Protein AF-A0AAV8WGB0-F1 (afdb_monomer)

Mean predicted aligned error: 8.27 Å

Organism: NCBI:txid1586481

Solvent-accessible surface area (backbone atoms only — not comparable to full-atom values): 7255 Å² total; per-residue (Å²): 119,72,65,64,53,49,52,52,50,52,51,51,50,51,56,57,59,75,67,71,78,77,77,42,76,76,49,74,47,66,73,95,72,81,66,66,82,66,76,55,61,46,59,42,38,51,45,65,52,73,60,92,84,61,83,83,61,74,50,70,44,66,54,83,90,37,64,27,32,42,29,43,74,91,54,76,50,46,56,26,71,90,36,43,92,51,51,52,66,80,56,66,72,45,90,48,82,92,42,22,64,47,34,51,34,28,51,72,56,52,75,91,68,60,67,82,131

Radius of gyration: 20.1 Å; Cα contacts (8 Å, |Δi|>4): 176; chains: 1; bounding box: 54×51×32 Å

Foldseek 3Di:
DPPVVVVVVVVVVVVVVVPDDDKAFPDWDFDPDDDAPPLAKTKTATDIDDDPPDDWDKAFDDAPNHTQKIDTPPDFIAGDDPCHVQWDSPQFPDPDSRCGPRMTMGRHDHPSRDHDD

Nearest PDB structures (foldseek):
  7apz-assembly1_A  TM=3.691E-01  e=2.621E+00  Gallus gallus
  4i0p-assembly2_G  TM=3.930E-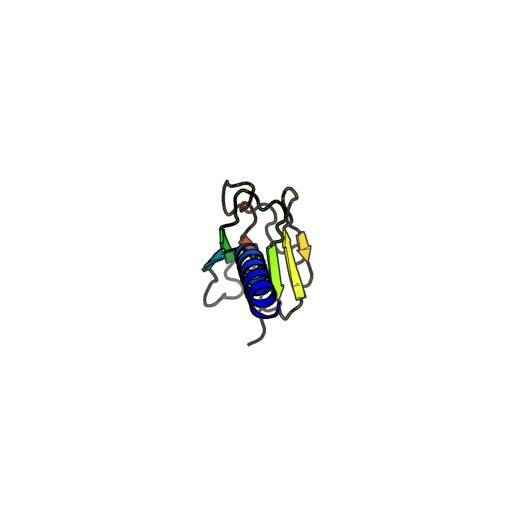01  e=3.139E+00  Homo sapiens
  6blq-assembly1_A  TM=3.291E-01  e=2.783E+00  Mus musculus
  7zfr-assembly1_A  TM=3.823E-01  e=4.783E+00  Homo sapiens
  6blr-assembly1_A  TM=3.885E-01  e=8.728E+00  Mus musculus

pLDDT: mean 87.55, std 11.61, range [47.16, 98.38]

Structure (mmCIF, N/CA/C/O backbone):
data_AF-A0AAV8WGB0-F1
#
_entry.id   AF-A0AAV8WGB0-F1
#
loop_
_atom_site.group_PDB
_atom_site.id
_atom_site.type_symbol
_atom_site.label_atom_id
_atom_site.label_alt_id
_atom_site.label_comp_id
_atom_site.label_asym_id
_atom_site.label_entity_id
_atom_site.label_seq_id
_atom_site.pdbx_PDB_ins_code
_atom_site.Cartn_x
_atom_site.Cartn_y
_atom_site.Cartn_z
_atom_site.occupancy
_atom_site.B_iso_or_equiv
_atom_site.auth_seq_id
_atom_site.auth_comp_id
_atom_site.auth_asym_id
_atom_site.auth_atom_id
_atom_site.pdbx_PDB_model_num
ATOM 1 N N . MET A 1 1 ? 38.764 -39.279 -1.567 1.00 58.47 1 MET A N 1
ATOM 2 C CA . MET A 1 1 ? 37.444 -39.019 -2.188 1.00 58.47 1 MET A CA 1
ATOM 3 C C . MET A 1 1 ? 36.482 -38.265 -1.266 1.00 58.47 1 MET A C 1
ATOM 5 O O . MET A 1 1 ? 35.793 -37.388 -1.756 1.00 58.47 1 MET A O 1
ATOM 9 N N . SER A 1 2 ? 36.465 -38.518 0.048 1.00 69.62 2 SER A N 1
ATOM 10 C CA . SER A 1 2 ? 35.452 -37.962 0.968 1.00 69.62 2 SER A CA 1
ATOM 11 C C . SER A 1 2 ? 35.587 -36.466 1.303 1.00 69.62 2 SER A C 1
ATOM 13 O O . SER A 1 2 ? 34.578 -35.794 1.469 1.00 69.62 2 SER A O 1
ATOM 15 N N . LEU A 1 3 ? 36.809 -35.922 1.364 1.00 68.19 3 LEU A N 1
ATOM 16 C CA . LEU A 1 3 ? 37.035 -34.522 1.762 1.00 68.19 3 LEU A CA 1
ATOM 17 C C . LEU A 1 3 ? 36.726 -33.520 0.634 1.00 68.19 3 LEU A C 1
ATOM 19 O O . LEU A 1 3 ? 36.107 -32.491 0.872 1.00 68.19 3 LEU A O 1
ATOM 23 N N . LEU A 1 4 ? 37.099 -33.845 -0.610 1.00 71.81 4 LEU A N 1
ATOM 24 C CA . LEU A 1 4 ? 36.822 -33.004 -1.786 1.00 71.81 4 LEU A CA 1
ATOM 25 C C . LEU A 1 4 ? 35.317 -32.855 -2.036 1.00 71.81 4 LEU A C 1
ATOM 27 O O . LEU A 1 4 ? 34.848 -31.759 -2.319 1.00 71.81 4 LEU A O 1
ATOM 31 N N . VAL A 1 5 ? 34.556 -33.940 -1.860 1.00 72.69 5 VAL A N 1
ATOM 32 C CA . VAL A 1 5 ? 33.091 -33.919 -1.978 1.00 72.69 5 VAL A CA 1
ATOM 33 C C . VAL A 1 5 ? 32.473 -33.034 -0.897 1.00 72.69 5 VAL A C 1
ATOM 35 O O . VAL A 1 5 ? 31.581 -32.250 -1.197 1.00 72.69 5 VAL A O 1
ATOM 38 N N . GLN A 1 6 ? 32.971 -33.092 0.342 1.00 73.00 6 GLN A N 1
ATOM 39 C CA . GLN A 1 6 ? 32.491 -32.217 1.413 1.00 73.00 6 GLN A CA 1
ATOM 40 C C . GLN A 1 6 ? 32.789 -30.740 1.136 1.00 73.00 6 GLN A C 1
ATOM 42 O O . GLN A 1 6 ? 31.898 -29.913 1.292 1.00 73.00 6 GLN A O 1
ATOM 47 N N . VAL A 1 7 ? 33.999 -30.405 0.676 1.00 75.88 7 VAL A N 1
ATOM 48 C CA . VAL A 1 7 ? 34.375 -29.020 0.337 1.00 75.88 7 VAL A CA 1
ATOM 49 C C . VAL A 1 7 ? 33.523 -28.482 -0.808 1.00 75.88 7 VAL A C 1
ATOM 51 O O . VAL A 1 7 ? 33.019 -27.364 -0.724 1.00 75.88 7 VAL A O 1
ATOM 54 N N . GLN A 1 8 ? 33.310 -29.283 -1.852 1.00 72.38 8 GLN A N 1
ATOM 55 C CA . GLN A 1 8 ? 32.475 -28.888 -2.980 1.00 72.38 8 GLN A CA 1
ATOM 56 C C . GLN A 1 8 ? 31.020 -28.686 -2.546 1.00 72.38 8 GLN A C 1
ATOM 58 O O . GLN A 1 8 ? 30.429 -27.665 -2.881 1.00 72.38 8 GLN A O 1
ATOM 63 N N . SER A 1 9 ? 30.468 -29.589 -1.731 1.00 76.38 9 SER A N 1
ATOM 64 C CA . SER A 1 9 ? 29.131 -29.433 -1.149 1.00 76.38 9 SER A CA 1
ATOM 65 C C . SER A 1 9 ? 29.018 -28.185 -0.273 1.00 76.38 9 SER A C 1
ATOM 67 O O . SER A 1 9 ? 28.044 -27.456 -0.402 1.00 76.38 9 SER A O 1
ATOM 69 N N . VAL A 1 10 ? 30.007 -27.886 0.575 1.00 80.44 10 VAL A N 1
ATOM 70 C CA . VAL A 1 10 ? 30.021 -26.665 1.403 1.00 80.44 10 VAL A CA 1
ATOM 71 C C . VAL A 1 10 ? 30.100 -25.406 0.537 1.00 80.44 10 VAL A C 1
ATOM 73 O O . VAL A 1 10 ? 29.388 -24.443 0.803 1.00 80.44 10 VAL A O 1
ATOM 76 N N . TYR A 1 11 ? 30.906 -25.415 -0.526 1.00 82.06 11 TYR A N 1
ATOM 77 C CA . TYR A 1 11 ? 30.992 -24.304 -1.473 1.00 82.06 11 TYR A CA 1
ATOM 78 C C . TYR A 1 11 ? 29.675 -24.092 -2.231 1.00 82.06 11 TYR A C 1
ATOM 80 O O . TYR A 1 11 ? 29.216 -22.960 -2.351 1.00 82.06 11 TYR A O 1
ATOM 88 N N . TYR A 1 12 ? 29.028 -25.173 -2.678 1.00 74.44 12 TYR A N 1
ATOM 89 C CA . TYR A 1 12 ? 27.694 -25.114 -3.276 1.00 74.44 12 TYR A CA 1
ATOM 90 C C . TYR A 1 12 ? 26.644 -24.615 -2.281 1.00 74.44 12 TYR A C 1
ATOM 92 O O . TYR A 1 12 ? 25.836 -23.769 -2.640 1.00 74.44 12 TYR A O 1
ATOM 100 N N . LEU A 1 13 ? 26.670 -25.075 -1.028 1.00 68.12 13 LEU A N 1
ATOM 101 C CA . LEU A 1 13 ? 25.766 -24.586 0.016 1.00 68.12 13 LEU A CA 1
ATOM 102 C C . LEU A 1 13 ? 25.976 -23.093 0.285 1.00 68.12 13 LEU A C 1
ATOM 104 O O . LEU A 1 13 ? 25.000 -22.359 0.381 1.00 68.12 13 LEU A O 1
ATOM 108 N N . TYR A 1 14 ? 27.226 -22.630 0.343 1.00 71.75 14 TYR A N 1
ATOM 109 C CA . TYR A 1 14 ? 27.556 -21.213 0.494 1.00 71.75 14 TYR A CA 1
ATOM 110 C C . TYR A 1 14 ? 27.055 -20.380 -0.697 1.00 71.75 14 TYR A C 1
ATOM 112 O O . TYR A 1 14 ? 26.390 -19.369 -0.489 1.00 71.75 14 TYR A O 1
ATOM 120 N N . GLN A 1 15 ? 27.287 -20.849 -1.929 1.00 64.44 15 GLN A N 1
ATOM 121 C CA . GLN A 1 15 ? 26.775 -20.236 -3.163 1.00 64.44 15 GLN A CA 1
ATOM 122 C C . GLN A 1 15 ? 25.239 -20.136 -3.160 1.00 64.44 15 GLN A C 1
ATOM 124 O O . GLN A 1 15 ? 24.685 -19.086 -3.479 1.00 64.44 15 GLN A O 1
ATOM 129 N N . VAL A 1 16 ? 24.545 -21.201 -2.745 1.00 64.00 16 VAL A N 1
ATOM 130 C CA . VAL A 1 16 ? 23.078 -21.232 -2.632 1.00 64.00 16 VAL A CA 1
ATOM 131 C C . VAL A 1 16 ? 22.583 -20.251 -1.565 1.00 64.00 16 VAL A C 1
ATOM 133 O O . VAL A 1 16 ? 21.622 -19.524 -1.807 1.00 64.00 16 VAL A O 1
ATOM 136 N N . PHE A 1 17 ? 23.251 -20.173 -0.410 1.00 60.75 17 PHE A N 1
ATOM 137 C CA . PHE A 1 17 ? 22.858 -19.273 0.679 1.00 60.75 17 PHE A CA 1
ATOM 138 C C . PHE A 1 17 ? 23.026 -17.792 0.305 1.00 60.75 17 PHE A C 1
ATOM 140 O O . PHE A 1 17 ? 22.206 -16.966 0.692 1.00 60.75 17 PHE A O 1
ATOM 147 N N . THR A 1 18 ? 24.044 -17.450 -0.495 1.00 61.03 18 THR A N 1
ATOM 148 C CA . THR A 1 18 ? 24.274 -16.071 -0.968 1.00 61.03 18 THR A CA 1
ATOM 149 C C . THR A 1 18 ? 23.281 -15.586 -2.029 1.00 61.03 18 THR A C 1
ATOM 151 O O . THR A 1 18 ? 23.201 -14.384 -2.273 1.00 61.03 18 THR A O 1
ATOM 154 N N . LEU A 1 19 ? 22.513 -16.486 -2.652 1.00 58.72 19 LEU A N 1
ATOM 155 C CA . LEU A 1 19 ? 21.531 -16.141 -3.688 1.00 58.72 19 LEU A CA 1
ATOM 156 C C . LEU A 1 19 ? 20.131 -15.850 -3.124 1.00 58.72 19 LEU A C 1
ATOM 158 O O . LEU A 1 19 ? 19.311 -15.249 -3.812 1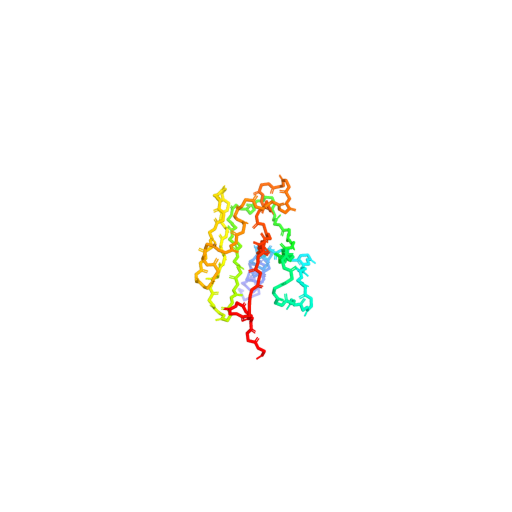.00 58.72 19 LEU A O 1
ATOM 162 N N . ALA A 1 20 ? 19.850 -16.223 -1.872 1.00 61.81 20 ALA A N 1
ATOM 163 C CA . ALA A 1 20 ? 18.568 -15.938 -1.238 1.00 61.81 20 ALA A CA 1
ATOM 164 C C . ALA A 1 20 ? 18.533 -14.479 -0.761 1.00 61.81 20 ALA A C 1
ATOM 166 O O . ALA A 1 20 ? 19.138 -14.114 0.245 1.00 61.81 20 ALA A O 1
ATOM 167 N N . SER A 1 21 ? 17.841 -13.628 -1.511 1.00 68.25 21 SER A N 1
ATOM 168 C CA . SER A 1 21 ? 17.674 -12.211 -1.195 1.00 68.25 21 SER A CA 1
ATOM 169 C C . SER A 1 21 ? 16.191 -11.885 -1.119 1.00 68.25 21 SER A C 1
ATOM 171 O O . SER A 1 21 ? 15.425 -12.303 -1.979 1.00 68.25 21 SER A O 1
ATOM 173 N N . ALA A 1 22 ? 15.785 -11.194 -0.057 1.00 76.38 22 ALA A N 1
ATOM 174 C CA . ALA A 1 22 ? 14.393 -10.852 0.207 1.00 76.38 22 ALA A CA 1
ATOM 175 C C . ALA A 1 22 ? 14.196 -9.331 0.192 1.00 76.38 22 ALA A C 1
ATOM 177 O O . ALA A 1 22 ? 15.149 -8.572 0.388 1.00 76.38 22 ALA A O 1
ATOM 178 N N . VAL A 1 23 ? 12.946 -8.902 0.005 1.00 89.44 23 VAL A N 1
ATOM 179 C CA . VAL A 1 23 ? 12.537 -7.506 0.195 1.00 89.44 23 VAL A CA 1
ATOM 180 C C . VAL A 1 23 ? 12.846 -7.056 1.625 1.00 89.44 23 VAL A C 1
ATOM 182 O O . VAL A 1 23 ? 12.598 -7.788 2.585 1.00 89.44 23 VAL A O 1
ATOM 185 N N . GLN A 1 24 ? 13.375 -5.843 1.777 1.00 92.56 24 GLN A N 1
ATOM 186 C CA . GLN A 1 24 ? 13.624 -5.252 3.089 1.00 92.56 24 GLN A CA 1
ATOM 187 C C . GLN A 1 24 ? 12.502 -4.277 3.433 1.00 92.56 24 GLN A C 1
ATOM 189 O O . GLN A 1 24 ? 12.352 -3.257 2.768 1.00 92.56 24 GLN A O 1
ATOM 194 N N . ILE A 1 25 ? 11.748 -4.547 4.499 1.00 95.50 25 ILE A N 1
ATOM 195 C CA . ILE A 1 25 ? 10.814 -3.568 5.070 1.00 95.50 25 ILE A CA 1
ATOM 196 C C . ILE A 1 25 ? 11.624 -2.590 5.924 1.00 95.50 25 ILE A C 1
ATOM 198 O O . ILE A 1 25 ? 12.272 -2.995 6.888 1.00 95.50 25 ILE A O 1
ATOM 202 N N . ASN A 1 26 ? 11.593 -1.309 5.564 1.00 96.69 26 ASN A N 1
ATOM 203 C CA . ASN A 1 26 ? 12.297 -0.255 6.288 1.00 96.69 26 ASN A CA 1
ATOM 204 C C . ASN A 1 26 ? 11.485 0.197 7.506 1.00 96.69 26 ASN A C 1
ATOM 206 O O . ASN A 1 26 ? 12.027 0.317 8.601 1.00 96.69 26 ASN A O 1
ATOM 210 N N . TYR A 1 27 ? 10.186 0.445 7.316 1.00 96.69 27 TYR A N 1
ATOM 211 C CA . TYR A 1 27 ? 9.251 0.792 8.387 1.00 96.69 27 TYR A CA 1
ATOM 212 C C . TYR A 1 27 ? 7.797 0.626 7.941 1.00 96.69 27 TYR A C 1
ATOM 214 O O . TYR A 1 27 ? 7.480 0.657 6.751 1.00 96.69 27 TYR A O 1
ATOM 222 N N . ILE A 1 28 ? 6.908 0.495 8.926 1.00 96.62 28 ILE A N 1
ATOM 223 C CA . ILE A 1 28 ? 5.456 0.487 8.746 1.00 96.62 28 ILE A CA 1
ATOM 224 C C . ILE A 1 28 ? 4.874 1.632 9.576 1.00 96.62 28 ILE A C 1
ATOM 226 O O . ILE A 1 28 ? 5.210 1.784 10.750 1.00 96.62 28 ILE A O 1
ATOM 230 N N . THR A 1 29 ? 4.002 2.434 8.974 1.00 96.06 29 THR A N 1
ATOM 231 C CA . THR A 1 29 ? 3.300 3.537 9.633 1.00 96.06 29 THR A CA 1
ATOM 232 C C . THR A 1 29 ? 1.808 3.256 9.622 1.00 96.06 29 THR A C 1
ATOM 234 O O . THR A 1 29 ? 1.184 3.202 8.565 1.00 96.06 29 THR A O 1
ATOM 237 N N . VAL A 1 30 ? 1.243 3.084 10.817 1.00 93.19 30 VAL A N 1
ATOM 238 C CA . VAL A 1 30 ? -0.192 2.897 11.044 1.00 93.19 30 VAL A CA 1
ATOM 239 C C . VAL A 1 30 ? -0.639 3.777 12.216 1.00 93.19 30 VAL A C 1
ATOM 241 O O . VAL A 1 30 ? 0.133 3.959 13.163 1.00 93.19 30 VAL A O 1
ATOM 244 N N . PRO A 1 31 ? -1.854 4.348 12.181 1.00 89.56 31 PRO A N 1
ATOM 245 C CA . PRO A 1 31 ? -2.377 5.106 13.308 1.00 89.56 31 PRO A CA 1
ATOM 246 C C . PRO A 1 31 ? -2.599 4.178 14.517 1.00 89.56 31 PRO A C 1
ATOM 248 O O . PRO A 1 31 ? -3.102 3.067 14.345 1.00 89.56 31 PRO A O 1
ATOM 251 N N . PRO A 1 32 ? -2.266 4.616 15.746 1.00 85.69 32 PRO A N 1
ATOM 252 C CA . PRO A 1 32 ? -2.410 3.789 16.948 1.00 85.69 32 PRO A CA 1
ATOM 253 C C . PRO A 1 32 ? -3.876 3.505 17.298 1.00 85.69 32 PRO A C 1
ATOM 255 O O . PRO A 1 32 ? -4.194 2.467 17.869 1.00 85.69 32 PRO A O 1
ATOM 258 N N . ALA A 1 33 ? -4.770 4.435 16.962 1.00 84.50 33 ALA A N 1
ATOM 259 C CA . ALA A 1 33 ? -6.208 4.282 17.083 1.00 84.50 33 ALA A CA 1
ATOM 260 C C . ALA A 1 33 ? -6.890 5.1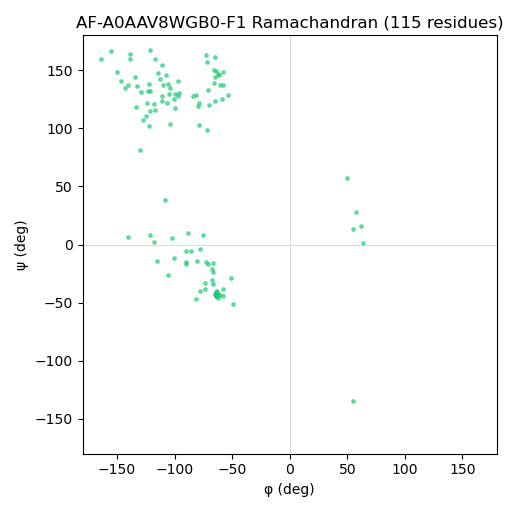19 16.001 1.00 84.50 33 ALA A C 1
ATOM 262 O O . ALA A 1 33 ? -6.400 6.185 15.626 1.00 84.50 33 ALA A O 1
ATOM 263 N N . VAL A 1 34 ? -8.038 4.642 15.530 1.00 85.81 34 VAL A N 1
ATOM 264 C CA . VAL A 1 34 ? -8.865 5.343 14.550 1.00 85.81 34 VAL A CA 1
ATOM 265 C C . VAL A 1 34 ? -10.207 5.634 15.198 1.00 85.81 34 VAL A C 1
ATOM 267 O O . VAL A 1 34 ? -10.894 4.724 15.665 1.00 85.81 34 VAL A O 1
ATOM 270 N N . LYS A 1 35 ? -10.563 6.915 15.273 1.00 82.00 35 LYS A N 1
ATOM 271 C CA . LYS A 1 35 ? -11.860 7.340 15.792 1.00 82.00 35 LYS A CA 1
ATOM 272 C C . LYS A 1 35 ? -12.899 7.190 14.684 1.00 82.00 35 LYS A C 1
ATOM 274 O O . LYS A 1 35 ? -12.694 7.698 13.588 1.00 82.00 35 LYS A O 1
ATOM 279 N N . ASN A 1 36 ? -14.009 6.520 14.986 1.00 80.88 36 ASN A N 1
ATOM 280 C CA . ASN A 1 36 ? -15.137 6.453 14.062 1.00 80.88 36 ASN A CA 1
ATOM 281 C C . ASN A 1 36 ? -15.695 7.859 13.790 1.00 80.88 36 ASN A C 1
ATOM 283 O O . ASN A 1 36 ? -15.711 8.696 14.697 1.00 80.88 36 ASN A O 1
ATOM 287 N N . ASP A 1 37 ? -16.166 8.091 12.567 1.00 75.81 37 ASP A N 1
ATOM 288 C CA . ASP A 1 37 ? -16.781 9.354 12.142 1.00 75.81 37 ASP A CA 1
ATOM 289 C C . ASP A 1 37 ? -15.873 10.589 12.323 1.00 75.81 37 ASP A C 1
ATOM 291 O O . ASP A 1 37 ? -16.354 11.706 12.523 1.00 75.81 37 ASP A O 1
ATOM 295 N N . SER A 1 38 ? -14.544 10.418 12.270 1.00 77.12 38 SER A N 1
ATOM 296 C CA . SER A 1 38 ? -13.612 11.554 12.284 1.00 77.12 38 SER A CA 1
ATOM 297 C C . SER A 1 38 ? -13.692 12.400 11.009 1.00 77.12 38 SER A C 1
ATOM 299 O O . SER A 1 38 ? -13.302 13.561 11.045 1.00 77.12 38 SER A O 1
ATOM 301 N N . ASN A 1 39 ? -14.202 11.837 9.902 1.00 80.31 39 ASN A N 1
ATOM 302 C CA . ASN A 1 39 ? -14.044 12.352 8.530 1.00 80.31 39 ASN A CA 1
ATOM 303 C C . ASN A 1 39 ? -12.572 12.559 8.119 1.00 80.31 39 ASN A C 1
ATOM 305 O O . ASN A 1 39 ? -12.296 13.217 7.116 1.00 80.31 39 ASN A O 1
ATOM 309 N N . ASP A 1 40 ? -11.636 12.004 8.895 1.00 86.94 40 ASP A N 1
ATOM 310 C CA . ASP A 1 40 ? -10.208 12.100 8.634 1.00 86.94 40 ASP A CA 1
ATOM 311 C C . ASP A 1 40 ? -9.738 10.831 7.914 1.00 86.94 40 ASP A C 1
ATOM 313 O O . ASP A 1 40 ? -9.957 9.723 8.428 1.00 86.94 40 ASP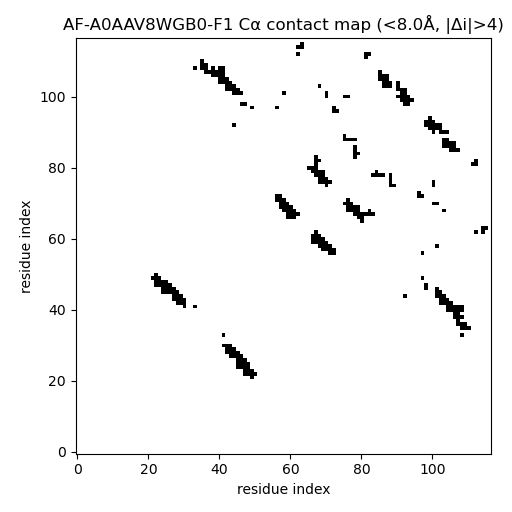 A O 1
ATOM 317 N N . PRO A 1 41 ? -9.043 10.965 6.771 1.00 91.50 41 PRO A N 1
ATOM 318 C CA . PRO A 1 41 ? -8.465 9.824 6.090 1.00 91.50 41 PRO A CA 1
ATOM 319 C C . PRO A 1 41 ? -7.369 9.186 6.944 1.00 91.50 41 PRO A C 1
ATOM 321 O O . PRO A 1 41 ? -6.571 9.870 7.590 1.00 91.50 41 PRO A O 1
ATOM 324 N N . ILE A 1 42 ? -7.266 7.862 6.877 1.00 93.69 42 ILE A N 1
ATOM 325 C CA . ILE A 1 42 ? -6.144 7.113 7.444 1.00 93.69 42 ILE A CA 1
ATOM 326 C C . ILE A 1 42 ? -5.247 6.587 6.336 1.00 93.69 42 ILE A C 1
ATOM 328 O O . ILE A 1 42 ? -5.712 6.214 5.258 1.00 93.69 42 ILE A O 1
ATOM 332 N N . ILE A 1 43 ? -3.950 6.538 6.620 1.00 95.94 43 ILE A N 1
ATOM 333 C CA . ILE A 1 43 ? -2.931 6.049 5.697 1.00 95.94 43 ILE A CA 1
ATOM 334 C C . ILE A 1 43 ? -2.173 4.934 6.406 1.00 95.94 43 ILE A C 1
ATOM 336 O O . ILE A 1 43 ? -1.619 5.147 7.484 1.00 95.94 43 ILE A O 1
ATOM 340 N N . LEU A 1 44 ? -2.172 3.748 5.801 1.00 96.31 44 LEU A N 1
ATOM 341 C CA . LEU A 1 44 ? -1.342 2.621 6.214 1.00 96.31 44 LEU A CA 1
ATOM 342 C C . LEU A 1 44 ? -0.187 2.521 5.213 1.00 96.31 44 LEU A C 1
ATOM 344 O O . LEU A 1 44 ? -0.398 2.101 4.075 1.00 96.31 44 LEU A O 1
ATOM 348 N N . ASP A 1 45 ? 1.010 2.964 5.602 1.00 97.88 45 ASP A N 1
ATOM 349 C CA . ASP A 1 45 ? 2.207 2.955 4.745 1.00 97.88 45 ASP A CA 1
ATOM 350 C C . ASP A 1 45 ? 3.146 1.817 5.158 1.00 97.88 45 ASP A C 1
ATOM 352 O O . ASP A 1 45 ? 3.417 1.614 6.341 1.00 97.88 45 ASP A O 1
ATOM 356 N N . CYS A 1 46 ? 3.650 1.076 4.175 1.00 97.06 46 CYS A N 1
ATOM 357 C CA . CYS A 1 46 ? 4.719 0.103 4.343 1.00 97.06 46 CYS A CA 1
ATOM 358 C C . CYS A 1 46 ? 5.857 0.504 3.409 1.00 97.06 46 CYS A C 1
ATOM 360 O O . CYS A 1 46 ? 5.801 0.282 2.198 1.00 97.06 46 CYS A O 1
ATOM 362 N N . ASN A 1 47 ? 6.893 1.116 3.974 1.00 97.56 47 ASN A N 1
ATOM 363 C CA . ASN A 1 47 ? 8.078 1.490 3.228 1.00 97.56 47 ASN A CA 1
ATOM 364 C C . ASN A 1 47 ? 9.026 0.294 3.139 1.00 97.56 47 ASN A C 1
ATOM 366 O O . ASN A 1 47 ? 9.389 -0.302 4.155 1.00 97.56 47 ASN A O 1
ATOM 370 N N . TYR A 1 48 ? 9.454 -0.035 1.925 1.00 96.25 48 TYR A N 1
ATOM 371 C CA . TYR A 1 48 ? 10.395 -1.114 1.666 1.00 96.25 48 TYR A CA 1
ATOM 372 C C . TYR A 1 48 ? 11.417 -0.725 0.602 1.00 96.25 48 TYR A C 1
ATOM 374 O O . TYR A 1 48 ? 11.190 0.168 -0.214 1.00 96.25 48 TYR A O 1
ATOM 382 N N . SER A 1 49 ? 12.529 -1.449 0.606 1.00 92.94 49 SER A N 1
ATOM 383 C CA . SER A 1 49 ? 13.568 -1.406 -0.414 1.00 92.94 49 SER A CA 1
ATOM 384 C C . SER A 1 49 ? 13.559 -2.728 -1.177 1.00 92.94 49 SER A C 1
ATOM 386 O O . SER A 1 49 ? 13.635 -3.799 -0.567 1.00 92.94 49 SER A O 1
ATOM 388 N N . ILE A 1 50 ? 13.490 -2.651 -2.505 1.00 90.56 50 ILE A N 1
ATOM 389 C CA . ILE A 1 50 ? 13.706 -3.800 -3.390 1.00 90.56 50 ILE A CA 1
ATOM 390 C C . ILE A 1 50 ? 15.001 -3.629 -4.163 1.00 90.56 50 ILE A C 1
ATOM 392 O O . ILE A 1 50 ? 15.467 -2.503 -4.371 1.00 90.56 50 ILE A O 1
ATOM 396 N N . ARG A 1 51 ? 15.606 -4.741 -4.580 1.00 86.56 51 ARG A N 1
ATOM 397 C CA . ARG A 1 51 ? 16.843 -4.655 -5.340 1.00 86.56 51 ARG A CA 1
ATOM 398 C C . ARG A 1 51 ? 16.577 -4.127 -6.751 1.00 86.56 51 ARG A C 1
ATOM 400 O O . ARG A 1 51 ? 15.456 -4.222 -7.265 1.00 86.56 51 ARG A O 1
ATOM 407 N N . PRO A 1 52 ? 17.592 -3.548 -7.410 1.00 84.12 52 PRO A N 1
ATOM 408 C CA . PRO A 1 52 ? 17.441 -3.083 -8.782 1.00 84.12 52 PRO A CA 1
ATOM 409 C C . PRO A 1 52 ? 17.010 -4.198 -9.747 1.00 84.12 52 PRO A C 1
ATOM 411 O O . PRO A 1 52 ? 16.175 -3.943 -10.615 1.00 84.12 52 PRO A O 1
ATOM 414 N N . ASP A 1 53 ? 17.535 -5.411 -9.553 1.00 86.19 53 ASP A N 1
ATOM 415 C CA . ASP A 1 53 ? 17.301 -6.615 -10.357 1.00 86.19 53 ASP A CA 1
ATOM 416 C C . ASP A 1 53 ? 15.991 -7.352 -10.037 1.00 86.19 53 ASP A C 1
ATOM 418 O O . ASP A 1 53 ? 15.526 -8.138 -10.863 1.00 86.19 53 ASP A O 1
ATOM 422 N N . ASP A 1 54 ? 15.341 -7.047 -8.908 1.00 85.38 54 ASP A N 1
ATOM 423 C CA . ASP A 1 54 ? 14.013 -7.579 -8.599 1.00 85.38 54 ASP A CA 1
ATOM 424 C C . ASP A 1 54 ? 12.968 -6.955 -9.535 1.00 85.38 54 ASP A C 1
ATOM 426 O O . ASP A 1 54 ? 12.775 -5.730 -9.567 1.00 85.38 54 ASP A O 1
ATOM 430 N N . THR A 1 55 ? 12.292 -7.807 -10.304 1.00 82.56 55 THR A N 1
ATOM 431 C CA . THR A 1 55 ? 11.267 -7.411 -11.286 1.00 82.56 55 THR A CA 1
ATOM 432 C C . THR A 1 55 ? 9.847 -7.724 -10.826 1.00 82.56 55 THR A C 1
ATOM 434 O O . THR A 1 55 ? 8.922 -7.007 -11.205 1.00 82.56 55 THR A O 1
ATOM 437 N N . ASP A 1 56 ? 9.686 -8.719 -9.955 1.00 88.50 56 ASP A N 1
ATOM 438 C CA . ASP A 1 56 ? 8.393 -9.151 -9.438 1.00 88.50 56 ASP A CA 1
ATOM 439 C C . ASP A 1 56 ? 8.141 -8.579 -8.041 1.00 88.50 56 ASP A C 1
ATOM 441 O O . ASP A 1 56 ? 8.927 -8.764 -7.111 1.00 88.50 56 ASP A O 1
ATOM 445 N N . LEU A 1 57 ? 7.010 -7.895 -7.882 1.00 93.12 57 LEU A N 1
ATOM 446 C CA . LEU A 1 57 ? 6.588 -7.315 -6.614 1.00 93.12 57 LEU A CA 1
ATOM 447 C C . LEU A 1 57 ? 5.075 -7.423 -6.466 1.00 93.12 57 LEU A C 1
ATOM 449 O O . LEU A 1 57 ? 4.317 -7.088 -7.374 1.00 93.12 57 LEU A O 1
ATOM 453 N N . VAL A 1 58 ? 4.637 -7.846 -5.283 1.00 95.88 58 VAL A N 1
ATOM 454 C CA . VAL A 1 58 ? 3.228 -7.817 -4.898 1.00 95.88 58 VAL A CA 1
ATOM 455 C C . VAL A 1 58 ? 3.123 -7.239 -3.496 1.00 95.88 58 VAL A C 1
ATOM 457 O O . VAL A 1 58 ? 3.630 -7.821 -2.540 1.00 95.88 58 VAL A O 1
ATOM 460 N N . VAL A 1 59 ? 2.425 -6.116 -3.360 1.00 96.81 59 VAL A N 1
ATOM 461 C CA . VAL A 1 59 ? 2.083 -5.537 -2.056 1.00 96.81 59 VAL A CA 1
ATOM 462 C C . VAL A 1 59 ? 0.680 -5.992 -1.689 1.00 96.81 59 VAL A C 1
ATOM 464 O O . VAL A 1 59 ? -0.236 -5.884 -2.504 1.00 96.81 59 VAL A O 1
ATOM 467 N N . LYS A 1 60 ? 0.491 -6.509 -0.473 1.00 97.50 60 LYS A N 1
ATOM 468 C CA . LYS A 1 60 ? -0.822 -6.920 0.039 1.00 97.50 60 LYS A CA 1
ATOM 469 C C . LYS A 1 60 ? -1.037 -6.369 1.437 1.00 97.50 60 LYS A C 1
ATOM 471 O O . LYS A 1 60 ? -0.153 -6.497 2.278 1.00 97.50 60 LYS A O 1
ATOM 476 N N . TRP A 1 61 ? -2.233 -5.846 1.690 1.00 96.81 61 TRP A N 1
ATOM 477 C CA . TRP A 1 61 ? -2.720 -5.626 3.050 1.00 96.81 61 TRP A CA 1
ATOM 478 C C . TRP A 1 61 ? -3.768 -6.671 3.393 1.00 96.81 61 TRP A C 1
ATOM 480 O O . TRP A 1 61 ? -4.634 -6.999 2.574 1.00 96.81 61 TRP A O 1
ATOM 490 N N . PHE A 1 62 ? -3.676 -7.179 4.616 1.00 94.88 62 PHE A N 1
ATOM 491 C CA . PHE A 1 62 ? -4.571 -8.189 5.154 1.00 94.88 62 PHE A CA 1
ATOM 492 C C . PHE A 1 62 ? -5.417 -7.594 6.276 1.00 94.88 62 PHE A C 1
ATOM 494 O O . PHE A 1 62 ? -4.932 -6.805 7.083 1.00 94.88 62 PHE A O 1
ATOM 501 N N . LEU A 1 63 ? -6.675 -8.016 6.334 1.00 92.56 63 LEU A N 1
ATOM 502 C CA . LEU A 1 63 ? -7.583 -7.797 7.449 1.00 92.56 63 LEU A CA 1
ATOM 503 C C . LEU A 1 63 ? -8.090 -9.167 7.890 1.00 92.56 63 LEU A C 1
ATOM 505 O O . LEU A 1 63 ? -8.845 -9.799 7.153 1.00 92.56 63 LEU A O 1
ATOM 509 N N . ASN A 1 64 ? -7.676 -9.616 9.077 1.00 91.44 64 ASN A N 1
ATOM 510 C CA . ASN A 1 64 ? -8.015 -10.935 9.627 1.00 91.44 64 ASN A CA 1
ATOM 511 C C . ASN A 1 64 ? -7.748 -12.065 8.608 1.00 91.44 64 ASN A C 1
ATOM 513 O O . ASN A 1 64 ? -8.670 -12.766 8.199 1.00 91.44 64 ASN A O 1
ATOM 517 N N . ASP A 1 65 ? -6.503 -12.162 8.130 1.00 92.88 65 ASP A N 1
ATOM 518 C CA . ASP A 1 65 ? -6.024 -13.142 7.135 1.00 92.88 65 ASP A CA 1
ATOM 519 C C . ASP A 1 65 ? -6.657 -13.066 5.733 1.00 92.88 65 ASP A C 1
ATOM 521 O O . ASP A 1 65 ? -6.274 -13.807 4.825 1.00 92.88 65 ASP A O 1
ATOM 525 N N . VAL A 1 66 ? -7.563 -12.115 5.495 1.00 94.88 66 VAL A N 1
ATOM 526 C CA . VAL A 1 66 ? -8.160 -11.868 4.178 1.00 94.88 66 VAL A CA 1
ATOM 527 C C . VAL A 1 66 ? -7.464 -10.692 3.502 1.00 94.88 66 VAL A C 1
ATOM 529 O O . VAL A 1 66 ? -7.343 -9.615 4.081 1.00 94.88 66 VAL A O 1
ATOM 532 N N . VAL A 1 67 ? -7.036 -10.869 2.250 1.00 96.69 67 VAL A N 1
ATOM 533 C CA . VAL A 1 67 ? -6.477 -9.769 1.448 1.00 96.69 67 VAL A CA 1
ATOM 534 C C . VAL A 1 67 ? -7.568 -8.732 1.183 1.00 96.69 67 VAL A C 1
ATOM 536 O O . VAL A 1 67 ? -8.606 -9.048 0.602 1.00 96.69 67 VAL A O 1
ATOM 539 N N . VAL A 1 68 ? -7.310 -7.489 1.578 1.00 96.81 68 VAL A N 1
ATOM 540 C CA . VAL A 1 68 ? -8.231 -6.353 1.403 1.00 96.81 68 VAL A CA 1
ATOM 541 C C . VAL A 1 68 ? -7.690 -5.273 0.471 1.00 96.81 68 VAL A C 1
ATOM 543 O O . VAL A 1 68 ? -8.444 -4.439 -0.025 1.00 96.81 68 VAL A O 1
ATOM 546 N N . TYR A 1 69 ? -6.396 -5.327 0.174 1.00 98.00 69 TYR A N 1
ATOM 547 C CA . TYR A 1 69 ? -5.745 -4.492 -0.823 1.00 98.00 69 TYR A CA 1
ATOM 548 C C . TYR A 1 69 ? -4.622 -5.276 -1.477 1.00 98.00 69 TYR A C 1
ATOM 550 O O . TYR A 1 69 ? -3.891 -6.001 -0.796 1.00 98.00 69 TYR A O 1
ATOM 558 N N . GLN A 1 70 ? -4.465 -5.107 -2.784 1.00 98.38 70 GLN A N 1
ATOM 559 C CA . GLN A 1 70 ? -3.356 -5.677 -3.529 1.00 98.38 70 GLN A CA 1
ATOM 560 C C . GLN A 1 70 ? -2.850 -4.697 -4.578 1.00 98.38 70 GLN A C 1
ATOM 562 O O . GLN A 1 70 ? -3.634 -4.111 -5.320 1.00 98.38 70 GLN A O 1
ATOM 567 N N . TRP A 1 71 ? -1.533 -4.591 -4.692 1.00 98.25 71 TRP A N 1
ATOM 568 C CA . TRP A 1 71 ? -0.886 -3.881 -5.778 1.00 98.25 71 TRP A CA 1
ATOM 569 C C . TRP A 1 71 ? 0.182 -4.748 -6.441 1.00 98.25 71 TRP A C 1
ATOM 571 O O . TRP A 1 71 ? 1.022 -5.336 -5.760 1.00 98.25 71 TRP A O 1
ATOM 581 N N . ILE A 1 72 ? 0.130 -4.808 -7.772 1.00 96.88 72 ILE A N 1
ATOM 582 C CA . ILE A 1 72 ? 1.116 -5.460 -8.635 1.00 96.88 72 ILE A CA 1
ATOM 583 C C . ILE A 1 72 ? 1.541 -4.417 -9.680 1.00 96.88 72 ILE A C 1
ATOM 585 O O . ILE A 1 72 ? 0.737 -4.086 -10.561 1.00 96.88 72 ILE A O 1
ATOM 589 N N . PRO A 1 73 ? 2.757 -3.851 -9.595 1.00 95.38 73 PRO A N 1
ATOM 590 C CA . PRO A 1 73 ? 3.254 -2.922 -10.605 1.00 95.38 73 PRO A CA 1
ATOM 591 C C . PRO A 1 73 ? 3.269 -3.564 -12.008 1.00 95.38 73 PRO A C 1
ATOM 593 O O . PRO A 1 73 ? 3.481 -4.769 -12.125 1.00 95.38 73 PRO A O 1
ATOM 596 N N . PRO A 1 74 ? 3.060 -2.795 -13.095 1.00 94.00 74 PRO A N 1
ATOM 597 C CA . PRO A 1 74 ? 2.810 -1.351 -13.137 1.00 94.00 74 PRO A CA 1
ATOM 598 C C . PRO A 1 74 ? 1.318 -0.984 -13.024 1.00 94.00 74 PRO A C 1
ATOM 600 O O . PRO A 1 74 ? 0.949 0.164 -13.272 1.00 94.00 74 PRO A O 1
ATOM 603 N N . GLN A 1 75 ? 0.444 -1.944 -12.707 1.00 95.88 75 GLN A N 1
ATOM 604 C CA . GLN A 1 75 ? -1.002 -1.726 -12.701 1.00 95.88 75 GLN A CA 1
ATOM 605 C C . GLN A 1 75 ? -1.443 -0.860 -11.517 1.00 95.88 75 GLN A C 1
ATOM 607 O O . GLN A 1 75 ? -0.716 -0.688 -10.537 1.00 95.88 75 GLN A O 1
ATOM 612 N N . LYS A 1 76 ? -2.660 -0.316 -11.600 1.00 97.31 76 LYS A N 1
ATOM 613 C CA . LYS A 1 76 ? -3.324 0.313 -10.452 1.00 97.31 76 LYS A CA 1
ATOM 614 C C . LYS A 1 76 ? -3.594 -0.724 -9.350 1.00 97.31 76 LYS A C 1
ATOM 616 O O . LYS A 1 76 ? -3.800 -1.900 -9.663 1.00 97.31 76 LYS A O 1
ATOM 621 N N . PRO A 1 77 ? -3.600 -0.311 -8.073 1.00 98.06 77 PRO A N 1
ATOM 622 C CA . PRO A 1 77 ? -3.982 -1.195 -6.983 1.00 98.06 77 PRO A CA 1
ATOM 623 C C . PRO A 1 77 ? -5.455 -1.607 -7.081 1.00 98.06 77 PRO A C 1
ATOM 625 O O . PRO A 1 77 ? -6.262 -0.961 -7.747 1.00 98.06 77 PRO A O 1
ATOM 628 N N . GLN A 1 78 ? -5.804 -2.680 -6.381 1.00 98.06 78 GLN A N 1
ATOM 629 C CA . GLN A 1 78 ? -7.160 -3.202 -6.261 1.00 98.06 78 GLN A CA 1
ATOM 630 C C . GLN A 1 78 ? -7.571 -3.248 -4.791 1.00 98.06 78 GLN A C 1
ATOM 632 O O . GLN A 1 78 ? -6.791 -3.672 -3.934 1.00 98.06 78 GLN A O 1
ATOM 637 N N . SER A 1 79 ? -8.815 -2.862 -4.510 1.00 97.19 79 SER A N 1
ATOM 638 C CA . SER A 1 79 ? -9.455 -3.060 -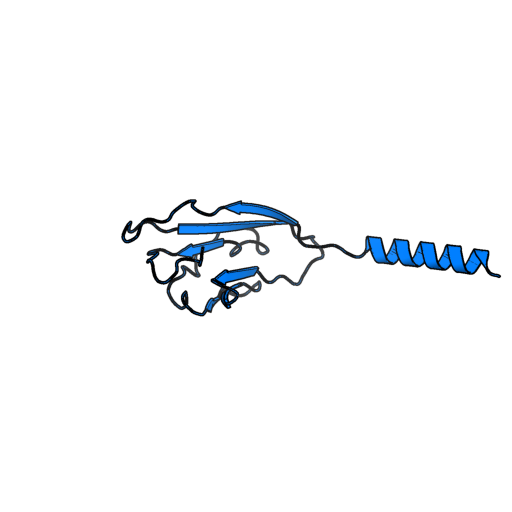3.210 1.00 97.19 79 SER A CA 1
ATOM 639 C C . SER A 1 79 ? -10.328 -4.317 -3.226 1.00 97.19 79 SER A C 1
ATOM 641 O O . SER A 1 79 ? -10.971 -4.651 -4.221 1.00 97.19 79 SER A O 1
ATOM 643 N N . LEU A 1 80 ? -10.300 -5.062 -2.124 1.00 96.44 80 LEU A N 1
ATOM 644 C CA . LEU A 1 80 ? -10.868 -6.404 -2.007 1.00 96.44 80 LEU A CA 1
ATOM 645 C C . LEU A 1 80 ? -11.576 -6.568 -0.653 1.00 96.44 80 LEU A C 1
ATOM 647 O O . LEU A 1 80 ? -11.367 -5.800 0.289 1.00 96.44 80 LEU A O 1
ATOM 651 N N . GLY A 1 81 ? -12.412 -7.602 -0.541 1.00 93.50 81 GLY A N 1
ATOM 652 C CA . GLY A 1 81 ? -13.064 -7.966 0.718 1.00 93.50 81 GLY A CA 1
ATOM 653 C C . GLY A 1 81 ? -13.854 -6.810 1.343 1.00 93.50 81 GLY A C 1
ATOM 654 O O . GLY A 1 81 ? -14.583 -6.099 0.655 1.00 93.50 81 GLY A O 1
ATOM 655 N N . ARG A 1 82 ? -13.690 -6.610 2.658 1.00 92.12 82 ARG A N 1
ATOM 656 C CA . ARG A 1 82 ? -14.390 -5.564 3.435 1.00 92.12 82 ARG A CA 1
ATOM 657 C C . ARG A 1 82 ? -13.984 -4.131 3.062 1.00 92.12 82 ARG A C 1
ATOM 659 O O . ARG A 1 82 ? -14.698 -3.204 3.426 1.00 92.12 82 ARG A O 1
ATOM 666 N N . LEU A 1 83 ? -12.866 -3.947 2.353 1.00 93.38 83 LEU A N 1
ATOM 667 C CA . LEU A 1 83 ? -12.397 -2.636 1.884 1.00 93.38 83 LEU A CA 1
ATOM 668 C C . LEU A 1 83 ? -12.667 -2.384 0.402 1.00 93.38 83 LEU A C 1
ATOM 670 O O . LEU A 1 83 ? -12.235 -1.356 -0.125 1.00 93.38 83 LEU A O 1
ATOM 674 N N . LYS A 1 84 ? -13.385 -3.285 -0.275 1.00 94.81 84 LYS A N 1
ATOM 675 C CA . LYS A 1 84 ? -13.792 -3.068 -1.661 1.00 94.81 84 LYS A CA 1
ATOM 676 C C . LYS A 1 84 ? -14.522 -1.726 -1.781 1.00 94.81 84 LYS A C 1
ATOM 678 O O . LYS A 1 84 ? -15.428 -1.451 -1.002 1.00 94.81 84 LYS A O 1
ATOM 683 N N . ASP A 1 85 ? -14.089 -0.906 -2.734 1.00 93.62 85 ASP A N 1
ATOM 684 C CA . ASP A 1 85 ? -14.639 0.426 -3.031 1.00 93.62 85 ASP A CA 1
ATOM 685 C C . ASP A 1 85 ? -14.523 1.454 -1.879 1.00 93.62 85 ASP A C 1
ATOM 687 O O . ASP A 1 85 ? -15.173 2.495 -1.899 1.00 93.62 85 ASP A O 1
ATOM 691 N N . ARG A 1 86 ? -13.673 1.190 -0.874 1.00 92.56 86 ARG A N 1
ATOM 692 C CA . ARG A 1 86 ? -13.465 2.057 0.308 1.00 92.56 86 ARG A CA 1
ATOM 693 C C . ARG A 1 86 ? -12.047 2.613 0.444 1.00 92.56 86 ARG A C 1
ATOM 695 O O . ARG A 1 86 ? -11.734 3.280 1.428 1.00 92.56 86 ARG A O 1
ATOM 702 N N . VAL A 1 87 ? -11.189 2.295 -0.518 1.00 95.88 87 VAL A N 1
ATOM 703 C CA . VAL A 1 87 ? -9.786 2.712 -0.577 1.00 95.88 87 VAL A CA 1
ATOM 704 C C . VAL A 1 87 ? -9.615 3.709 -1.711 1.00 95.88 87 VAL A C 1
ATOM 706 O O . VAL A 1 87 ? -10.113 3.479 -2.812 1.00 95.88 87 VAL A O 1
ATOM 709 N N . ASP A 1 88 ? -8.855 4.767 -1.459 1.00 97.12 88 ASP A N 1
ATOM 710 C CA . ASP A 1 88 ? -8.363 5.673 -2.492 1.00 97.12 88 ASP A CA 1
ATOM 711 C C . ASP A 1 88 ? -7.265 4.959 -3.307 1.00 97.12 88 ASP A C 1
ATOM 713 O O . ASP A 1 88 ? -6.112 4.844 -2.882 1.00 97.12 88 ASP A O 1
ATOM 717 N N . LEU A 1 89 ? -7.646 4.420 -4.471 1.00 97.62 89 LEU A N 1
ATOM 718 C CA . LEU A 1 89 ? -6.750 3.702 -5.392 1.00 97.62 89 LEU A CA 1
ATOM 719 C C . LEU A 1 89 ? -5.860 4.643 -6.226 1.00 97.62 89 LEU A C 1
ATOM 721 O O . LEU A 1 89 ? -5.013 4.179 -6.998 1.00 97.62 89 LEU A O 1
ATOM 725 N N . ASP A 1 90 ? -6.041 5.957 -6.082 1.00 97.94 90 ASP A N 1
ATOM 726 C CA . ASP A 1 90 ? -5.254 6.987 -6.752 1.00 97.94 90 ASP A CA 1
ATOM 727 C C . ASP A 1 90 ? -4.183 7.605 -5.846 1.00 97.94 90 ASP A C 1
ATOM 729 O O . ASP A 1 90 ? -3.267 8.256 -6.360 1.00 97.94 90 ASP A O 1
ATOM 733 N N . TYR A 1 91 ? -4.233 7.344 -4.537 1.00 97.94 91 TYR A N 1
ATOM 734 C CA . TYR A 1 91 ? -3.226 7.785 -3.579 1.00 97.94 91 TYR A CA 1
ATOM 735 C C . TYR A 1 91 ? -1.825 7.258 -3.920 1.00 97.94 91 TYR A C 1
ATOM 737 O O . TYR A 1 91 ? -1.602 6.052 -4.025 1.00 97.94 91 TYR A O 1
ATOM 745 N N . LYS A 1 92 ? -0.856 8.173 -4.044 1.00 98.12 92 LYS A N 1
ATOM 746 C CA . LYS A 1 92 ? 0.554 7.861 -4.312 1.00 98.12 92 LYS A CA 1
ATOM 747 C C . LYS A 1 92 ? 1.405 8.185 -3.089 1.00 98.12 92 LYS A C 1
ATOM 749 O O . LYS A 1 92 ? 1.424 9.323 -2.633 1.00 98.12 92 LYS A O 1
ATOM 754 N N . ALA A 1 93 ? 2.131 7.193 -2.588 1.00 97.62 93 ALA A N 1
ATOM 755 C CA . ALA A 1 93 ? 3.034 7.322 -1.444 1.00 97.62 93 ALA A CA 1
ATOM 756 C C . ALA A 1 93 ? 4.470 7.706 -1.839 1.00 97.62 93 ALA A C 1
ATOM 758 O O . ALA A 1 93 ? 5.264 8.113 -0.988 1.00 97.62 93 ALA A O 1
ATOM 759 N N . SER A 1 94 ? 4.825 7.538 -3.114 1.00 96.94 94 SER A N 1
ATOM 760 C CA . SER A 1 94 ? 6.116 7.930 -3.676 1.00 96.94 94 SER A CA 1
ATOM 761 C C . SER A 1 94 ? 6.011 8.178 -5.183 1.00 96.94 94 SER A C 1
ATOM 763 O O . SER A 1 94 ? 5.039 7.780 -5.829 1.00 96.94 94 SER A O 1
ATOM 765 N N . ASP A 1 95 ? 7.052 8.798 -5.738 1.00 96.12 95 ASP A N 1
ATOM 766 C CA . ASP A 1 95 ? 7.236 8.956 -7.185 1.00 96.12 95 ASP A CA 1
ATOM 767 C C . ASP A 1 95 ? 8.026 7.795 -7.822 1.00 96.12 95 ASP A C 1
ATOM 769 O O . ASP A 1 95 ? 8.174 7.736 -9.042 1.00 96.12 95 ASP A O 1
ATOM 773 N N . ASP A 1 96 ? 8.542 6.860 -7.016 1.00 93.88 96 ASP A N 1
ATOM 774 C CA . ASP A 1 96 ? 9.303 5.709 -7.504 1.00 93.88 96 ASP A CA 1
ATOM 775 C C . ASP A 1 96 ? 8.346 4.633 -8.056 1.00 93.88 96 ASP A C 1
ATOM 777 O O . ASP A 1 96 ? 7.515 4.127 -7.296 1.00 93.88 96 ASP A O 1
ATOM 781 N N . PRO A 1 97 ? 8.474 4.221 -9.338 1.00 93.44 97 PRO A N 1
ATOM 782 C CA . PRO A 1 97 ? 7.611 3.224 -9.980 1.00 93.44 97 PRO A CA 1
ATOM 783 C C . PRO A 1 97 ? 7.447 1.912 -9.205 1.00 93.44 97 PRO A C 1
ATOM 785 O O . PRO A 1 97 ? 6.412 1.256 -9.316 1.00 93.44 97 PRO A O 1
ATOM 788 N N . LYS A 1 98 ? 8.461 1.534 -8.419 1.00 93.06 98 LYS A N 1
ATOM 789 C CA . LYS A 1 98 ? 8.493 0.310 -7.614 1.00 93.06 98 LYS A CA 1
ATOM 790 C C . LYS A 1 98 ? 7.846 0.471 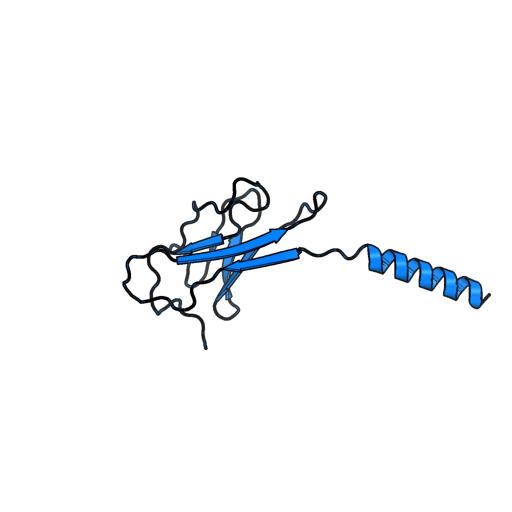-6.235 1.00 93.06 98 LYS A C 1
ATOM 792 O O . LYS A 1 98 ? 7.699 -0.515 -5.524 1.00 93.06 98 LYS A O 1
ATOM 797 N N . SER A 1 99 ? 7.439 1.682 -5.855 1.00 96.12 99 SER A N 1
ATOM 798 C CA . SER A 1 99 ? 6.869 1.965 -4.536 1.00 96.12 99 SER A CA 1
ATOM 799 C C . SER A 1 99 ? 5.687 2.957 -4.528 1.00 96.12 99 SER A C 1
ATOM 801 O O . SER A 1 99 ? 5.187 3.273 -3.448 1.00 96.12 99 SER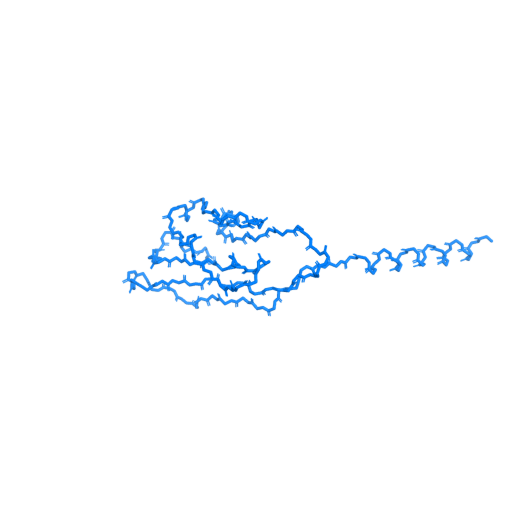 A O 1
ATOM 803 N N . VAL A 1 100 ? 5.186 3.383 -5.701 1.00 97.50 100 VAL A N 1
ATOM 804 C CA . VAL A 1 100 ? 4.091 4.371 -5.859 1.00 97.50 100 VAL A CA 1
ATOM 805 C C . VAL A 1 100 ? 2.875 4.062 -4.985 1.00 97.50 100 VAL A C 1
ATOM 807 O O . VAL A 1 100 ? 2.410 4.930 -4.250 1.00 97.50 100 VAL A O 1
ATOM 810 N N . TYR A 1 101 ? 2.365 2.830 -5.047 1.00 98.19 101 TYR A N 1
ATOM 811 C CA . TYR A 1 101 ? 1.154 2.403 -4.335 1.00 98.19 101 TYR A CA 1
ATOM 812 C C . TYR A 1 101 ? 1.488 1.455 -3.171 1.00 98.19 101 TYR A C 1
ATOM 814 O O . TYR A 1 101 ? 0.788 0.479 -2.909 1.00 98.19 101 TYR A O 1
ATOM 822 N N . ARG A 1 102 ? 2.596 1.712 -2.460 1.00 97.50 102 ARG A N 1
ATOM 823 C CA . ARG A 1 102 ? 2.985 0.930 -1.269 1.00 97.50 102 ARG A CA 1
ATOM 824 C C . ARG A 1 102 ? 2.085 1.169 -0.046 1.00 97.50 102 ARG A C 1
ATOM 826 O O . ARG A 1 102 ? 2.109 0.374 0.891 1.00 97.50 102 ARG A O 1
ATOM 833 N N . ALA A 1 103 ? 1.309 2.253 -0.056 1.00 98.00 103 ALA A N 1
ATOM 834 C CA . ALA A 1 103 ? 0.431 2.647 1.038 1.00 98.00 103 ALA A CA 1
ATOM 835 C C . ALA A 1 103 ? -1.045 2.571 0.637 1.00 98.00 103 ALA A C 1
ATOM 837 O O . ALA A 1 103 ? -1.412 2.855 -0.503 1.00 98.00 103 ALA A O 1
ATOM 838 N N . MET A 1 104 ? -1.890 2.242 1.610 1.00 97.31 104 MET A N 1
ATOM 839 C CA . MET A 1 104 ? -3.340 2.200 1.466 1.00 97.31 104 MET A CA 1
ATOM 840 C C . MET A 1 104 ? -3.965 3.389 2.200 1.00 97.31 104 MET A C 1
ATOM 842 O O . MET A 1 104 ? -3.783 3.527 3.411 1.00 97.31 104 MET A O 1
ATOM 846 N N . LYS A 1 105 ? -4.720 4.226 1.481 1.00 96.94 105 LYS A N 1
ATOM 847 C CA . LYS A 1 105 ? -5.479 5.348 2.050 1.00 96.94 105 LYS A CA 1
ATOM 848 C C . LYS A 1 105 ? -6.968 5.016 2.111 1.00 96.94 105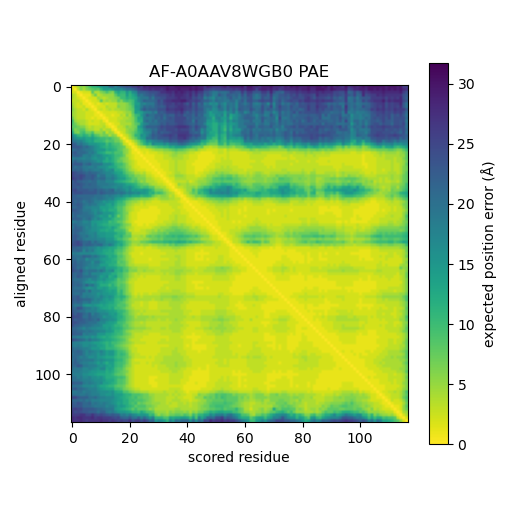 LYS A C 1
ATOM 850 O O . LYS A 1 105 ? -7.547 4.583 1.120 1.00 96.94 105 LYS A O 1
ATOM 855 N N . ILE A 1 106 ? -7.580 5.215 3.274 1.00 94.50 106 ILE A N 1
ATOM 856 C CA . ILE A 1 106 ? -9.011 4.995 3.517 1.00 94.50 106 ILE A CA 1
ATOM 857 C C . ILE A 1 106 ? -9.588 6.322 3.997 1.00 94.50 106 ILE A C 1
ATOM 859 O O . ILE A 1 106 ? -9.212 6.787 5.070 1.00 94.50 106 ILE A O 1
ATOM 863 N N . ASP A 1 107 ? -10.484 6.929 3.219 1.00 89.75 107 ASP A N 1
ATOM 864 C CA . ASP A 1 107 ? -10.962 8.289 3.505 1.00 89.75 107 ASP A CA 1
ATOM 865 C C . ASP A 1 107 ? -11.930 8.360 4.688 1.00 89.75 107 ASP A C 1
ATOM 867 O O . ASP A 1 107 ? -11.854 9.281 5.490 1.00 89.75 107 ASP A O 1
ATOM 871 N N . ASN A 1 108 ? -12.809 7.366 4.821 1.00 87.25 108 ASN A N 1
ATOM 872 C CA . ASN A 1 108 ? -13.821 7.314 5.874 1.00 87.25 108 ASN A CA 1
ATOM 873 C C . ASN A 1 108 ? -13.783 5.944 6.566 1.00 87.25 108 ASN A C 1
ATOM 875 O O . ASN A 1 108 ? -14.538 5.029 6.200 1.00 87.25 108 ASN A O 1
ATOM 879 N N . PRO A 1 109 ? -12.856 5.749 7.518 1.00 87.56 109 PRO A N 1
ATOM 880 C CA . PRO A 1 109 ? -12.777 4.501 8.254 1.00 87.56 109 PRO A CA 1
ATOM 881 C C . PRO A 1 109 ? -13.956 4.365 9.224 1.00 87.56 109 PRO A C 1
ATOM 883 O O . PRO A 1 109 ? -14.259 5.277 9.989 1.00 87.56 109 PRO A O 1
ATOM 886 N N . THR A 1 110 ? -14.597 3.198 9.217 1.00 86.25 110 THR A N 1
ATOM 887 C CA . THR A 1 110 ? -15.696 2.850 10.133 1.00 86.25 110 THR A CA 1
ATOM 888 C C . THR A 1 110 ? -15.340 1.609 10.949 1.00 86.25 110 THR A C 1
ATOM 890 O O . THR A 1 110 ? -14.380 0.892 10.661 1.00 86.25 110 THR A O 1
ATOM 893 N N . THR A 1 111 ? -16.106 1.320 11.996 1.00 85.94 111 THR A N 1
ATOM 894 C CA . THR A 1 111 ? -15.803 0.214 12.920 1.00 85.94 111 THR A CA 1
ATOM 895 C C . THR A 1 111 ? -15.917 -1.178 12.285 1.00 85.94 111 THR A C 1
ATOM 897 O O . THR A 1 111 ? -15.236 -2.104 12.718 1.00 85.94 111 THR A O 1
ATOM 900 N N . ASP A 1 112 ? -16.691 -1.345 11.209 1.00 82.81 112 ASP A N 1
ATOM 901 C CA . ASP A 1 112 ? -16.807 -2.603 10.460 1.00 82.81 112 ASP A CA 1
ATOM 902 C C . ASP A 1 112 ? -15.594 -2.920 9.570 1.00 82.81 112 ASP A C 1
ATOM 904 O O . ASP A 1 112 ? -15.646 -3.891 8.821 1.00 82.81 112 ASP A O 1
ATOM 908 N N . ILE A 1 113 ? -14.497 -2.167 9.647 1.00 82.25 113 ILE A N 1
ATOM 909 C CA . ILE A 1 113 ? -13.196 -2.541 9.057 1.00 82.25 113 ILE A CA 1
ATOM 910 C C . ILE A 1 113 ? -12.079 -2.617 10.100 1.00 82.25 113 ILE A C 1
ATOM 912 O O . ILE A 1 113 ? -10.915 -2.792 9.743 1.00 82.25 113 ILE A O 1
ATOM 916 N N . ALA A 1 114 ? -12.424 -2.521 11.386 1.00 82.44 114 ALA A N 1
ATOM 917 C CA . ALA A 1 114 ? -11.477 -2.745 12.464 1.00 82.44 114 ALA A CA 1
ATOM 918 C C . ALA A 1 114 ? -10.906 -4.174 12.399 1.00 82.44 114 ALA A C 1
ATOM 920 O O . ALA A 1 114 ? -11.633 -5.147 12.146 1.00 82.44 114 ALA A O 1
ATOM 921 N N . GLY A 1 115 ? -9.594 -4.282 12.620 1.00 72.94 115 GLY A N 1
ATOM 922 C CA . GLY A 1 115 ? -8.922 -5.559 12.850 1.00 72.94 115 GLY A CA 1
ATOM 923 C C . GLY A 1 115 ? -9.383 -6.184 14.164 1.00 72.94 115 GLY A C 1
ATOM 924 O O . GLY A 1 115 ? -9.777 -5.470 15.088 1.00 72.94 115 GLY A O 1
ATOM 925 N N . GLY A 1 116 ? -9.376 -7.517 14.233 1.00 63.94 116 GLY A N 1
ATOM 926 C CA . GLY A 1 116 ? -9.547 -8.213 15.509 1.00 63.94 116 GLY A CA 1
ATOM 927 C C . GLY A 1 116 ? -8.410 -7.864 16.473 1.00 63.94 116 GLY A C 1
ATOM 928 O O . GLY A 1 116 ? -7.289 -7.608 16.030 1.00 63.94 116 GLY A O 1
ATOM 929 N N . VAL A 1 117 ? -8.726 -7.825 17.768 1.00 47.16 117 VAL A N 1
ATOM 930 C CA . VAL A 1 117 ? -7.736 -7.752 18.856 1.00 47.16 117 VAL A CA 1
ATOM 931 C C . VAL A 1 117 ? -7.217 -9.152 19.148 1.00 47.16 117 VAL A C 1
ATOM 933 O O . VAL A 1 117 ? -8.063 -10.078 19.145 1.00 47.16 117 VAL A O 1
#

Secondary structure (DSSP, 8-state):
-HHHHHHHHHH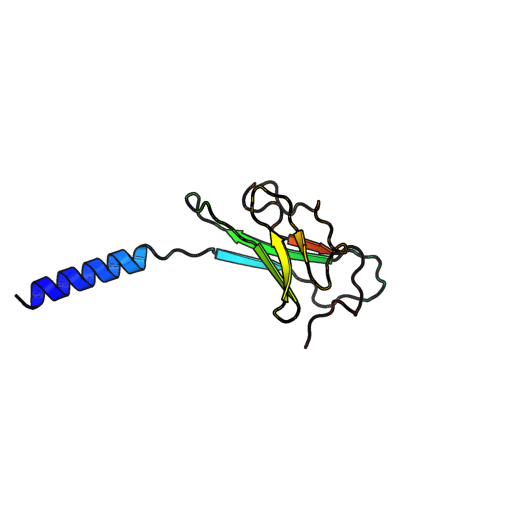HHHHHHHH---PEEEEEE--S---TT----EEEEEEEE--TT-----EEEEETTEEEEEE-TTSPPEE-GGGTT-SBTT--S-SSTTTTT-EEEESS--GGGPPP-

Sequence (117 aa):
MSLLVQVQSVYYLYQVFTLASAVQINYITVPPAVKNDSNDPIILDCNYSIRPDDTDLVVKWFLNDVVVYQWIPPQKPQSLGRLKDRVDLDYKASDDPKSVYRAMKIDNPTTDIAGGV